Protein AF-A0A924MVF6-F1 (afdb_monomer_lite)

pLDDT: mean 81.65, std 21.75, range [32.06, 97.5]

Radius of gyration: 24.67 Å; chains: 1; bounding box: 83×38×46 Å

Secondary structure (DSSP, 8-state):
----PPP---------------TT-PPPPPPPHHHHHHHHHHHHHHHT--GGGT-----EEE-HHHHHHHTS--EEE-GGGSTTSSTHHHHHHHHHHTS-HHHHHT-------

Foldseek 3Di:
DDDDDDDDPDDDDDPPPPPVDPVPPPPDDDDDPVVVVVVVVVVVLVVPQPQPVQWDQFDWAWPVVVCVVVVHTDTDRQCCPGPVRHPVSSVVVSVQVPDDPVVVVVPDDDDDD

Sequence (113 aa):
MAAARPPRESSSDADTGRSSGIAGITPAAPLSRAAQAIAGDYLRRILTARVYDVAVETPLEPARNLSRRLGNQVLLKREDTQSVFSFKLRGAYNKMINLAPAALQRGVICASA

Structure (mmCIF, N/CA/C/O backbone):
data_AF-A0A924MVF6-F1
#
_entry.id   AF-A0A924MVF6-F1
#
loop_
_atom_site.group_PDB
_atom_site.id
_atom_site.type_symbol
_atom_site.label_atom_id
_atom_site.label_alt_id
_atom_site.label_comp_id
_atom_site.label_asym_id
_atom_site.label_entity_id
_atom_site.label_seq_id
_atom_site.pdbx_PDB_ins_code
_atom_site.Cartn_x
_atom_site.Cartn_y
_atom_site.Cartn_z
_atom_site.occupancy
_atom_site.B_iso_or_equiv
_atom_site.auth_seq_id
_atom_site.auth_comp_id
_atom_site.auth_asym_id
_atom_site.auth_atom_id
_atom_site.pdbx_PDB_model_num
ATOM 1 N N . MET A 1 1 ? -67.625 10.702 8.389 1.00 39.78 1 MET A N 1
ATOM 2 C CA . MET A 1 1 ? -67.117 9.338 8.651 1.00 39.78 1 MET A CA 1
ATOM 3 C C . MET A 1 1 ? -65.606 9.376 8.425 1.00 39.78 1 MET A C 1
ATOM 5 O O . MET A 1 1 ? -65.168 9.350 7.291 1.00 39.78 1 MET A O 1
ATOM 9 N N . ALA A 1 2 ? -64.894 9.988 9.372 1.00 40.06 2 ALA A N 1
ATOM 10 C CA . ALA A 1 2 ? -64.060 9.341 10.394 1.00 40.06 2 ALA A CA 1
ATOM 11 C C . ALA A 1 2 ? -62.641 9.044 9.870 1.00 40.06 2 ALA A C 1
ATOM 13 O O . ALA A 1 2 ? -62.428 8.189 9.020 1.00 40.06 2 ALA A O 1
ATOM 14 N N . ALA A 1 3 ? -61.707 9.844 10.380 1.00 43.53 3 ALA A N 1
ATOM 15 C CA . ALA A 1 3 ? -60.288 9.859 10.078 1.00 43.53 3 ALA A CA 1
ATOM 16 C C . ALA A 1 3 ? -59.551 8.625 10.618 1.00 43.53 3 ALA A C 1
ATOM 18 O O . ALA A 1 3 ? -59.895 8.116 11.682 1.00 43.53 3 ALA A O 1
ATOM 19 N N . ALA A 1 4 ? -58.451 8.256 9.961 1.00 42.97 4 ALA A N 1
ATOM 20 C CA . ALA A 1 4 ? -57.384 7.465 10.565 1.00 42.97 4 ALA A CA 1
ATOM 21 C C . ALA A 1 4 ? -56.029 8.107 10.221 1.00 42.97 4 ALA A C 1
ATOM 23 O O . ALA A 1 4 ? -55.527 7.996 9.105 1.00 42.97 4 ALA A O 1
ATOM 24 N N . ARG A 1 5 ? -55.474 8.844 11.191 1.00 46.06 5 ARG A N 1
ATOM 25 C CA . ARG A 1 5 ? -54.081 9.317 11.207 1.00 46.06 5 ARG A CA 1
ATOM 26 C C . ARG A 1 5 ? -53.150 8.122 11.469 1.00 46.06 5 ARG A C 1
ATOM 28 O O . ARG A 1 5 ? -53.409 7.408 12.436 1.00 46.06 5 ARG A O 1
ATOM 35 N N . PRO A 1 6 ? -52.046 7.946 10.727 1.00 50.75 6 PRO A N 1
ATOM 36 C CA . PRO A 1 6 ? -50.925 7.142 11.203 1.00 50.75 6 PRO A CA 1
ATOM 37 C C . PRO A 1 6 ? -50.154 7.867 12.335 1.00 50.75 6 PRO A C 1
ATOM 39 O O . PRO A 1 6 ? -50.325 9.080 12.519 1.00 50.75 6 PRO A O 1
ATOM 42 N N . PRO A 1 7 ? -49.369 7.133 13.147 1.00 46.25 7 PRO A N 1
ATOM 43 C CA . PRO A 1 7 ? -48.956 7.546 14.486 1.00 46.25 7 PRO A CA 1
ATOM 44 C C . PRO A 1 7 ? -47.899 8.653 14.481 1.00 46.25 7 PRO A C 1
ATOM 46 O O . PRO A 1 7 ? -47.025 8.711 13.620 1.00 46.25 7 PRO A O 1
ATOM 49 N N . ARG A 1 8 ? -47.961 9.511 15.507 1.00 38.81 8 ARG A N 1
ATOM 50 C CA . ARG A 1 8 ? -46.858 10.391 15.900 1.00 38.81 8 ARG A CA 1
ATOM 51 C C . ARG A 1 8 ? -45.814 9.554 16.632 1.00 38.81 8 ARG A C 1
ATOM 53 O O . ARG A 1 8 ? -46.048 9.185 17.778 1.00 38.81 8 ARG A O 1
ATOM 60 N N . GLU A 1 9 ? -44.659 9.338 16.021 1.00 35.97 9 GLU A N 1
ATOM 61 C CA . GLU A 1 9 ? -43.440 9.062 16.778 1.00 35.97 9 GLU A CA 1
ATOM 62 C C . GLU A 1 9 ? -42.798 10.404 17.119 1.00 35.97 9 GLU A C 1
ATOM 64 O O . GLU A 1 9 ? -42.100 11.045 16.334 1.00 35.97 9 GLU A O 1
ATOM 69 N N . SER A 1 10 ? -43.147 10.886 18.307 1.00 35.53 10 SER A N 1
ATOM 70 C CA . SER A 1 10 ? -42.353 11.873 19.007 1.00 35.53 10 SER A CA 1
ATOM 71 C C . SER A 1 10 ? -41.067 11.205 19.460 1.00 35.53 10 SER A C 1
ATOM 73 O O . SER A 1 10 ? -41.119 10.254 20.231 1.00 35.53 10 SER A O 1
ATOM 75 N N . SER A 1 11 ? -39.956 11.797 19.057 1.00 32.06 11 SER A N 1
ATOM 76 C CA . SER A 1 11 ? -38.900 12.278 19.943 1.00 32.06 11 SER A CA 1
ATOM 77 C C . SER A 1 11 ? -37.534 11.824 19.474 1.00 32.06 11 SER A C 1
ATOM 79 O O . SER A 1 11 ? -37.239 10.638 19.462 1.00 32.06 11 SER A O 1
ATOM 81 N N . SER A 1 12 ? -36.691 12.832 19.267 1.00 39.25 12 SER A N 1
ATOM 82 C CA . SER A 1 12 ? -35.357 12.812 19.844 1.00 39.25 12 SER A CA 1
ATOM 83 C C . SER A 1 12 ? -34.477 11.667 19.362 1.00 39.25 12 SER A C 1
ATOM 85 O O . SER A 1 12 ? -34.222 10.732 20.104 1.00 39.25 12 SER A O 1
ATOM 87 N N . ASP A 1 13 ? -33.867 11.856 18.204 1.00 36.69 13 ASP A N 1
ATOM 88 C CA . ASP A 1 13 ? -32.414 11.796 18.208 1.00 36.69 13 ASP A CA 1
ATOM 89 C C . ASP A 1 13 ? -31.941 13.056 17.518 1.00 36.69 13 ASP A C 1
ATOM 91 O O . ASP A 1 13 ? -31.969 13.207 16.298 1.00 36.69 13 ASP A O 1
ATOM 95 N N . ALA A 1 14 ? -31.646 14.029 18.374 1.00 39.12 14 ALA A N 1
ATOM 96 C CA . ALA A 1 14 ? -30.991 15.248 17.999 1.00 39.12 14 ALA A CA 1
ATOM 97 C C . ALA A 1 14 ? -29.844 14.907 17.046 1.00 39.12 14 ALA A C 1
ATOM 99 O O . ALA A 1 14 ? -28.926 14.156 17.397 1.00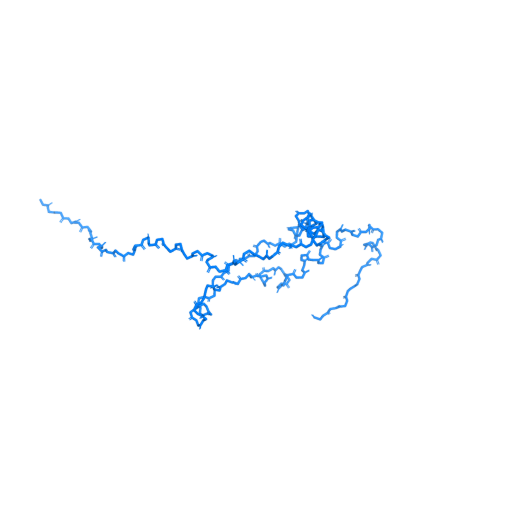 39.12 14 ALA A O 1
ATOM 100 N N . ASP A 1 15 ? -29.898 15.540 15.876 1.00 36.28 15 ASP A N 1
ATOM 101 C CA . ASP A 1 15 ? -28.752 15.982 15.092 1.00 36.28 15 ASP A CA 1
ATOM 102 C C . ASP A 1 15 ? -27.884 16.880 15.991 1.00 36.28 15 ASP A C 1
ATOM 104 O O . ASP A 1 15 ? -27.779 18.098 15.860 1.00 36.28 15 ASP A O 1
ATOM 108 N N . THR A 1 16 ? -27.360 16.264 17.049 1.00 43.69 16 THR A N 1
ATOM 109 C CA . THR A 1 16 ? -26.437 16.867 17.976 1.00 43.69 16 THR A CA 1
ATOM 110 C C . THR A 1 16 ? -25.152 16.796 17.207 1.00 43.69 16 THR A C 1
ATOM 112 O O . THR A 1 16 ? -24.499 15.750 17.162 1.00 43.69 16 THR A O 1
ATOM 115 N N . GLY A 1 17 ? -24.828 17.919 16.576 1.00 39.16 17 GLY A N 1
ATOM 116 C CA . GLY A 1 17 ? -23.484 18.232 16.158 1.00 39.16 17 GLY A CA 1
ATOM 117 C C . GLY A 1 17 ? -22.527 17.873 17.286 1.00 39.16 17 GLY A C 1
ATOM 118 O O . GLY A 1 17 ? -22.255 18.658 18.187 1.00 39.16 17 GLY A O 1
ATOM 119 N N . ARG A 1 18 ? -21.984 16.661 17.231 1.00 43.78 18 ARG A N 1
ATOM 120 C CA . ARG A 1 18 ? -20.686 16.371 17.798 1.00 43.78 18 ARG A CA 1
ATOM 121 C C . ARG A 1 18 ? -19.725 16.695 16.681 1.00 43.78 18 ARG A C 1
ATOM 123 O O . ARG A 1 18 ? -19.184 15.831 16.003 1.00 43.78 18 ARG A O 1
ATOM 130 N N . SER A 1 19 ? -19.480 17.995 16.569 1.00 43.81 19 SER A N 1
ATOM 131 C CA . SER A 1 19 ? -18.135 18.521 16.415 1.00 43.81 19 SER A CA 1
ATOM 132 C C . SER A 1 19 ? -17.251 17.928 17.523 1.00 43.81 19 SER A C 1
ATOM 134 O O . SER A 1 19 ? -16.818 18.621 18.442 1.00 43.81 19 SER A O 1
ATOM 136 N N . SER A 1 20 ? -17.002 16.616 17.491 1.00 46.66 20 SER A N 1
ATOM 137 C CA . SER A 1 20 ? -15.856 16.023 18.157 1.00 46.66 20 SER A CA 1
ATOM 138 C C . SER A 1 20 ? -14.674 16.460 17.319 1.00 46.66 20 SER A C 1
ATOM 140 O O . SER A 1 20 ? -14.243 15.772 16.394 1.00 46.66 20 SER A O 1
ATOM 142 N N . GLY A 1 21 ? -14.271 17.702 17.578 1.00 41.62 21 GLY A N 1
ATOM 143 C CA . GLY A 1 21 ? -13.112 18.307 16.986 1.00 41.62 21 GLY A CA 1
ATOM 144 C C . GLY A 1 21 ? -11.933 17.361 17.126 1.00 41.62 21 GLY A C 1
ATOM 145 O O . GLY A 1 21 ? -11.792 16.626 18.104 1.00 41.62 21 GLY A O 1
ATOM 146 N N . ILE A 1 22 ? -11.057 17.452 16.143 1.00 55.59 22 ILE A N 1
ATOM 147 C CA . ILE A 1 22 ? -9.639 17.088 16.181 1.00 55.59 22 ILE A CA 1
ATOM 148 C C . ILE A 1 22 ? -8.904 17.923 17.262 1.00 55.59 22 ILE A C 1
ATOM 150 O O . ILE A 1 22 ? -7.848 18.505 17.034 1.00 55.59 22 ILE A O 1
ATOM 154 N N . ALA A 1 23 ? -9.491 18.022 18.458 1.00 44.81 23 ALA A N 1
ATOM 155 C CA . ALA A 1 23 ? -8.987 18.691 19.643 1.00 44.81 23 ALA A CA 1
ATOM 156 C C . ALA A 1 23 ? -7.910 17.793 20.256 1.00 44.81 23 ALA A C 1
ATOM 158 O O . ALA A 1 23 ? -8.158 17.022 21.177 1.00 44.81 23 ALA A O 1
ATOM 159 N N . GLY A 1 24 ? -6.724 17.820 19.657 1.00 47.25 24 GLY A N 1
ATOM 160 C CA . GLY A 1 24 ? -5.599 17.007 20.110 1.00 47.25 24 GLY A CA 1
ATOM 161 C C . GLY A 1 24 ? -4.449 16.890 19.119 1.00 47.25 24 GLY A C 1
ATOM 162 O O . GLY A 1 24 ? -3.376 16.440 19.508 1.00 47.25 24 GLY A O 1
ATOM 163 N N . ILE A 1 25 ? -4.616 17.322 17.864 1.00 58.72 25 ILE A N 1
ATOM 164 C CA . ILE A 1 25 ? -3.472 17.460 16.958 1.00 58.72 25 ILE A CA 1
ATOM 165 C C . ILE A 1 25 ? -2.819 18.809 17.258 1.00 58.72 25 ILE A C 1
ATOM 167 O O . ILE A 1 25 ? -3.111 19.817 16.619 1.00 58.72 25 ILE A O 1
ATOM 171 N N . THR A 1 26 ? -1.950 18.843 18.268 1.00 60.12 26 THR A N 1
ATOM 172 C CA . THR A 1 26 ? -0.987 19.938 18.410 1.00 60.12 26 THR A CA 1
ATOM 173 C C . THR A 1 26 ? -0.216 20.027 17.090 1.00 60.12 26 THR A C 1
ATOM 175 O O . THR A 1 26 ? 0.272 18.989 16.629 1.00 60.12 26 THR A O 1
ATOM 178 N N . PRO A 1 27 ? -0.113 21.201 16.440 1.00 64.06 27 PRO A N 1
ATOM 179 C CA . PRO A 1 27 ? 0.667 21.309 15.218 1.00 64.06 27 PRO A CA 1
ATOM 180 C C . PRO A 1 27 ? 2.098 20.878 15.532 1.00 64.06 27 PRO A C 1
AT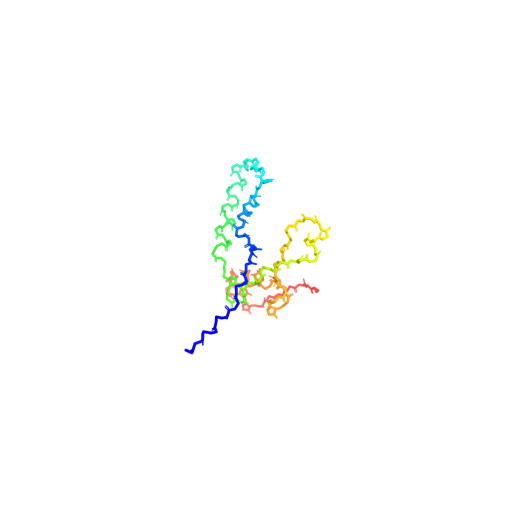OM 182 O O . PRO A 1 27 ? 2.755 21.441 16.411 1.00 64.06 27 PRO A O 1
ATOM 185 N N . ALA A 1 28 ? 2.548 19.822 14.854 1.00 69.75 28 ALA A N 1
ATOM 186 C CA . ALA A 1 28 ? 3.915 19.351 14.970 1.00 69.75 28 ALA A CA 1
ATOM 187 C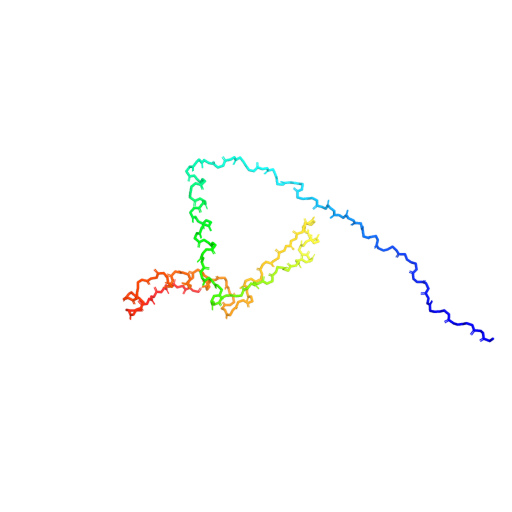 C . ALA A 1 28 ? 4.864 20.509 14.633 1.00 69.75 28 ALA A C 1
ATOM 189 O O . ALA A 1 28 ? 4.597 21.287 13.712 1.00 69.75 28 ALA A O 1
ATOM 190 N N . ALA A 1 29 ? 5.957 20.631 15.390 1.00 80.50 29 ALA A N 1
ATOM 191 C CA . ALA A 1 29 ? 6.976 21.642 15.136 1.00 80.50 29 ALA A CA 1
ATOM 192 C C . ALA A 1 29 ? 7.399 21.617 13.652 1.00 80.50 29 ALA A C 1
ATOM 194 O O . ALA A 1 29 ? 7.485 20.532 13.062 1.00 80.50 29 ALA A O 1
ATOM 195 N N . PRO A 1 30 ? 7.648 22.785 13.031 1.00 81.19 30 PRO A N 1
ATOM 196 C CA . PRO A 1 30 ? 7.935 22.848 11.609 1.00 81.19 30 PRO A CA 1
ATOM 197 C C . PRO A 1 30 ? 9.170 22.008 11.280 1.00 81.19 30 PRO A C 1
ATOM 199 O O . PRO A 1 30 ? 10.226 22.144 11.898 1.00 81.19 30 PRO A O 1
ATOM 202 N N . LEU A 1 31 ? 9.020 21.133 10.285 1.00 84.19 31 LEU A N 1
ATOM 203 C CA . LEU A 1 31 ? 10.107 20.305 9.772 1.00 84.19 31 LEU A CA 1
ATOM 204 C C . LEU A 1 31 ? 11.266 21.191 9.296 1.00 84.19 31 LEU A C 1
ATOM 206 O O . LEU A 1 31 ? 11.047 22.305 8.815 1.00 84.19 31 LEU A O 1
ATOM 210 N N . SER A 1 32 ? 12.500 20.690 9.368 1.00 92.44 32 SER A N 1
ATOM 211 C CA . SER A 1 32 ? 13.655 21.393 8.800 1.00 92.44 32 SER A CA 1
ATOM 212 C C . SER A 1 32 ? 13.466 21.643 7.297 1.00 92.44 32 SER A C 1
ATOM 214 O O . SER A 1 32 ? 12.770 20.888 6.617 1.00 92.44 32 SER A O 1
ATOM 216 N N . ARG A 1 33 ? 14.117 22.673 6.737 1.00 90.44 33 ARG A N 1
ATOM 217 C CA . ARG A 1 33 ? 14.021 22.975 5.292 1.00 90.44 33 ARG A CA 1
ATOM 218 C C . ARG A 1 33 ? 14.384 21.776 4.407 1.00 90.44 33 ARG A C 1
ATOM 220 O O . ARG A 1 33 ? 13.736 21.544 3.392 1.00 90.44 33 ARG A O 1
ATOM 227 N N . ALA A 1 34 ? 15.379 20.988 4.813 1.00 89.75 34 ALA A N 1
ATOM 228 C CA . ALA A 1 34 ? 15.753 19.762 4.113 1.00 89.75 34 ALA A CA 1
ATOM 229 C C . ALA A 1 34 ? 14.637 18.703 4.171 1.00 89.75 34 ALA A C 1
ATOM 231 O O . ALA A 1 34 ? 14.288 18.117 3.148 1.00 89.75 34 ALA A O 1
ATOM 232 N N . ALA A 1 35 ? 14.029 18.495 5.343 1.00 89.69 35 ALA A N 1
ATOM 233 C CA . ALA A 1 35 ? 12.917 17.560 5.500 1.00 89.69 35 ALA A CA 1
ATOM 234 C C . ALA A 1 35 ? 11.673 17.996 4.706 1.00 89.69 35 ALA A C 1
ATOM 236 O O . ALA A 1 35 ? 11.005 17.152 4.114 1.00 89.69 35 ALA A O 1
ATOM 237 N N . GLN A 1 36 ? 11.398 19.302 4.621 1.00 91.69 36 GLN A N 1
ATOM 238 C CA . GLN A 1 36 ? 10.321 19.846 3.786 1.00 91.69 36 GLN A CA 1
ATOM 239 C C . GLN A 1 36 ? 10.551 19.563 2.296 1.00 91.69 36 GLN A C 1
ATOM 241 O O . GLN A 1 36 ? 9.621 19.154 1.605 1.00 91.69 36 GLN A O 1
ATOM 246 N N . ALA A 1 37 ? 11.784 19.724 1.803 1.00 91.25 37 ALA A N 1
ATOM 247 C CA . ALA A 1 37 ? 12.122 19.422 0.413 1.00 91.25 37 ALA A CA 1
ATOM 248 C C . ALA A 1 37 ? 11.932 17.930 0.084 1.00 91.25 37 ALA A C 1
ATOM 250 O O . ALA A 1 37 ? 11.337 17.594 -0.939 1.00 91.25 37 ALA A O 1
ATOM 251 N N . ILE A 1 38 ? 12.368 17.037 0.982 1.00 92.06 38 ILE A N 1
ATOM 252 C CA . ILE A 1 38 ? 12.174 15.586 0.837 1.00 92.06 38 ILE A CA 1
ATOM 253 C C . ILE A 1 38 ? 10.681 15.236 0.848 1.00 92.06 38 ILE A C 1
ATOM 255 O O . ILE A 1 38 ? 10.218 14.488 -0.011 1.00 92.06 38 ILE A O 1
ATOM 259 N N . ALA A 1 39 ? 9.914 15.788 1.791 1.00 92.50 39 ALA A N 1
ATOM 260 C CA . ALA A 1 39 ? 8.472 15.566 1.864 1.00 92.50 39 ALA A CA 1
ATOM 261 C C . ALA A 1 39 ? 7.756 16.060 0.597 1.00 92.50 39 ALA A C 1
ATOM 263 O O . ALA A 1 39 ? 6.865 15.378 0.097 1.00 92.50 39 ALA A O 1
ATOM 264 N N . GLY A 1 40 ? 8.180 17.201 0.045 1.00 93.88 40 GLY A N 1
ATOM 265 C CA . GLY A 1 40 ? 7.666 17.736 -1.215 1.00 93.88 40 GLY A CA 1
ATOM 266 C C . GLY A 1 40 ? 7.943 16.825 -2.415 1.00 93.88 40 GLY A C 1
ATOM 267 O O . GLY A 1 40 ? 7.036 16.578 -3.211 1.00 93.88 40 GLY A O 1
ATOM 268 N N . ASP A 1 41 ? 9.158 16.275 -2.524 1.00 94.31 41 ASP A N 1
ATOM 269 C CA . ASP A 1 41 ? 9.496 15.300 -3.571 1.00 94.31 41 ASP A CA 1
ATOM 270 C C . ASP A 1 41 ? 8.636 14.034 -3.458 1.00 94.31 41 ASP A C 1
ATOM 272 O O . ASP A 1 41 ? 8.008 13.606 -4.429 1.00 94.31 41 ASP A O 1
ATOM 276 N N . TYR A 1 42 ? 8.522 13.470 -2.254 1.00 94.81 42 TYR A N 1
ATOM 277 C CA . TYR A 1 42 ? 7.684 12.294 -2.025 1.00 94.81 42 TYR A CA 1
ATOM 278 C C . TYR A 1 42 ? 6.210 12.565 -2.303 1.00 94.81 42 TYR A C 1
ATOM 280 O O . TYR A 1 42 ? 5.562 11.734 -2.936 1.00 94.81 42 TYR A O 1
ATOM 288 N N . LEU A 1 43 ? 5.683 13.719 -1.892 1.00 95.12 43 LEU A N 1
ATOM 289 C CA . LEU A 1 43 ? 4.307 14.109 -2.185 1.00 95.12 43 LEU A CA 1
ATOM 290 C C . LEU A 1 43 ? 4.060 14.109 -3.693 1.00 95.12 43 LEU A C 1
ATOM 292 O O . LEU A 1 43 ? 3.102 13.493 -4.155 1.00 95.12 43 LEU A O 1
ATOM 296 N N . ARG A 1 44 ? 4.959 14.727 -4.469 1.00 94.94 44 ARG A N 1
ATOM 297 C CA . ARG A 1 44 ? 4.871 14.713 -5.931 1.00 94.94 44 ARG A CA 1
ATOM 298 C C . ARG A 1 44 ? 4.858 13.281 -6.465 1.00 94.94 44 ARG A C 1
ATOM 300 O O . ARG A 1 44 ? 3.981 12.943 -7.253 1.00 94.94 44 ARG A O 1
ATOM 307 N N . ARG A 1 45 ? 5.783 12.433 -6.008 1.00 94.06 45 ARG A N 1
ATOM 308 C CA . ARG A 1 45 ? 5.901 11.033 -6.453 1.00 94.06 45 ARG A CA 1
ATOM 309 C C . ARG A 1 45 ? 4.675 10.194 -6.099 1.00 94.06 45 ARG A C 1
ATOM 311 O O . ARG A 1 45 ? 4.296 9.345 -6.898 1.00 94.06 45 ARG A O 1
ATOM 318 N N . ILE A 1 46 ? 4.061 10.430 -4.939 1.00 95.00 46 ILE A N 1
ATOM 319 C CA . ILE A 1 46 ? 2.839 9.749 -4.491 1.00 95.00 46 ILE A CA 1
ATOM 320 C C . ILE A 1 46 ? 1.648 10.175 -5.351 1.00 95.00 46 ILE A C 1
ATOM 322 O O . ILE A 1 46 ? 0.908 9.317 -5.823 1.00 95.00 46 ILE A O 1
ATOM 326 N N . LEU A 1 47 ? 1.484 11.476 -5.600 1.00 93.81 47 LEU A N 1
ATOM 327 C CA . LEU A 1 47 ? 0.365 12.003 -6.388 1.00 93.81 47 LEU A CA 1
ATOM 328 C C . LEU A 1 47 ? 0.415 11.563 -7.856 1.00 93.81 47 LEU A C 1
ATOM 330 O O . LEU A 1 47 ? -0.628 11.369 -8.471 1.00 93.81 47 LEU A O 1
ATOM 334 N N . THR A 1 48 ? 1.612 11.384 -8.417 1.00 93.75 48 THR A N 1
ATOM 335 C CA . THR A 1 48 ? 1.789 10.912 -9.799 1.00 93.75 48 THR A CA 1
ATOM 336 C C . THR A 1 48 ? 1.910 9.390 -9.917 1.00 93.75 48 THR A C 1
ATOM 338 O O . THR A 1 48 ? 2.168 8.882 -11.008 1.00 93.75 48 THR A O 1
ATOM 341 N N . ALA A 1 49 ? 1.797 8.645 -8.814 1.00 94.25 49 ALA A N 1
ATOM 342 C CA . ALA A 1 49 ? 1.972 7.199 -8.827 1.00 94.25 49 ALA A CA 1
ATOM 343 C C . ALA A 1 49 ? 0.800 6.504 -9.535 1.00 94.25 49 ALA A C 1
ATOM 345 O O . ALA A 1 49 ? -0.370 6.748 -9.241 1.00 94.25 49 ALA A O 1
ATOM 346 N N . ARG A 1 50 ? 1.111 5.555 -10.420 1.00 92.00 50 ARG A N 1
ATOM 347 C CA . ARG A 1 50 ? 0.113 4.800 -11.196 1.00 92.00 50 ARG A CA 1
ATOM 348 C C . ARG A 1 50 ? -0.418 3.579 -10.446 1.00 92.00 50 ARG A C 1
ATOM 350 O O . ARG A 1 50 ? -0.439 2.474 -10.966 1.00 92.00 50 ARG A O 1
ATOM 357 N N . VAL A 1 51 ? -0.803 3.742 -9.185 1.00 92.88 51 VAL A N 1
ATOM 358 C CA . VAL A 1 51 ? -1.206 2.600 -8.342 1.00 92.88 51 VAL A CA 1
ATOM 359 C C . VAL A 1 51 ? -2.592 2.050 -8.688 1.00 92.88 51 VAL A C 1
ATOM 361 O O . VAL A 1 51 ? -2.859 0.880 -8.428 1.00 92.88 51 VAL A O 1
ATOM 364 N N . TYR A 1 52 ? -3.461 2.872 -9.278 1.00 93.69 52 TYR A N 1
ATOM 365 C CA . TYR A 1 52 ? -4.861 2.522 -9.542 1.00 93.69 52 TYR A CA 1
ATOM 366 C C . TYR A 1 52 ? -5.083 1.710 -10.820 1.00 93.69 52 TYR A C 1
ATOM 368 O O . TYR A 1 52 ? -6.188 1.237 -11.055 1.00 93.69 52 TYR A O 1
ATOM 376 N N . ASP A 1 53 ? -4.028 1.484 -11.606 1.00 92.31 53 ASP A N 1
ATOM 377 C CA . ASP A 1 53 ? -4.077 0.538 -12.724 1.00 92.31 53 ASP A CA 1
ATOM 378 C C . ASP A 1 53 ? -4.336 -0.898 -12.223 1.00 92.31 53 ASP A C 1
ATOM 380 O O . ASP A 1 53 ? -4.895 -1.717 -12.947 1.00 92.31 53 ASP A O 1
ATOM 384 N N . VAL A 1 54 ? -3.922 -1.209 -10.984 1.00 93.25 54 VAL A N 1
ATOM 385 C CA . VAL A 1 54 ? -4.036 -2.551 -10.381 1.00 93.25 54 VAL A CA 1
ATOM 386 C C . VAL A 1 54 ? -4.745 -2.579 -9.028 1.00 93.25 54 VAL A C 1
ATOM 388 O O . VAL A 1 54 ? -5.199 -3.641 -8.608 1.00 93.25 54 VAL A O 1
ATOM 391 N N . ALA A 1 55 ? -4.813 -1.452 -8.317 1.00 94.19 55 ALA A N 1
ATOM 392 C CA . ALA A 1 55 ? -5.386 -1.372 -6.978 1.00 94.19 55 ALA A CA 1
ATOM 393 C C . ALA A 1 55 ? -6.669 -0.541 -6.966 1.00 94.19 55 ALA A C 1
ATOM 395 O O . ALA A 1 55 ? -6.777 0.462 -7.665 1.00 94.19 55 ALA A O 1
ATOM 396 N N . VAL A 1 56 ? -7.605 -0.897 -6.091 1.00 94.62 56 VAL A N 1
ATOM 397 C CA . VAL A 1 56 ? -8.826 -0.110 -5.864 1.00 94.62 56 VAL A CA 1
ATOM 398 C C . VAL A 1 56 ? -8.672 0.811 -4.659 1.00 94.62 56 VAL A C 1
ATOM 400 O O . VAL A 1 56 ? -7.791 0.618 -3.813 1.00 94.62 56 VAL A O 1
ATOM 403 N N . GLU A 1 57 ? -9.521 1.828 -4.547 1.00 96.00 57 GLU A N 1
ATOM 404 C CA . GLU A 1 57 ? -9.671 2.545 -3.285 1.00 96.00 57 GLU A CA 1
ATOM 405 C C . GLU A 1 57 ? -10.408 1.647 -2.285 1.00 96.00 57 GLU A C 1
ATOM 407 O O . GLU A 1 57 ? -11.576 1.311 -2.464 1.00 96.00 57 GLU A O 1
ATOM 412 N N . THR A 1 58 ? -9.702 1.206 -1.245 1.00 96.44 58 THR A N 1
ATOM 413 C CA . THR A 1 58 ? -10.258 0.266 -0.267 1.00 96.44 58 THR A CA 1
ATOM 414 C C . THR A 1 58 ? -11.151 0.973 0.756 1.00 96.44 58 THR A C 1
ATOM 416 O O . THR A 1 58 ? -10.911 2.144 1.073 1.00 96.44 58 THR A O 1
ATOM 419 N N . PRO A 1 59 ? -12.150 0.287 1.332 1.00 96.25 59 PRO A N 1
ATOM 420 C CA . PRO A 1 59 ? -13.014 0.866 2.355 1.00 96.25 59 PRO A CA 1
ATOM 421 C C . PRO A 1 59 ? -12.255 1.352 3.598 1.00 96.25 59 PRO A C 1
ATOM 423 O O . PRO A 1 59 ? -11.241 0.773 4.002 1.00 96.25 59 PRO A O 1
ATOM 426 N N . LEU A 1 60 ? -12.781 2.403 4.229 1.00 97.00 60 LEU A N 1
ATOM 427 C CA . LEU A 1 60 ? -12.395 2.845 5.568 1.00 97.00 60 LEU A CA 1
ATOM 428 C C . LEU A 1 60 ? -13.557 2.558 6.526 1.00 97.00 60 LEU A C 1
ATOM 430 O O . LEU A 1 60 ? -14.554 3.275 6.538 1.00 97.00 60 LEU A O 1
ATOM 434 N N . GLU A 1 61 ? -13.447 1.483 7.302 1.00 96.19 61 GLU A N 1
ATOM 435 C CA . GLU A 1 61 ? -14.562 0.934 8.078 1.00 96.19 61 GLU A CA 1
ATOM 436 C C . GLU A 1 61 ? -14.428 1.208 9.581 1.00 96.19 61 GLU A C 1
ATOM 438 O O . GLU A 1 61 ? -13.344 1.059 10.145 1.00 96.19 61 GLU A O 1
ATOM 443 N N . PRO A 1 62 ? -15.517 1.553 10.286 1.00 96.25 62 PRO A N 1
ATOM 444 C CA . PRO A 1 62 ? -15.469 1.755 11.728 1.00 96.25 62 PRO A CA 1
ATOM 445 C C . PRO A 1 62 ? -15.371 0.429 12.494 1.00 96.25 62 PRO A C 1
ATOM 447 O O . PRO A 1 62 ? -16.260 -0.423 12.426 1.00 96.25 62 PRO A O 1
ATOM 450 N N . ALA A 1 63 ? -14.352 0.291 13.343 1.00 96.06 63 ALA A N 1
ATOM 451 C CA . ALA A 1 63 ? -14.187 -0.866 14.222 1.00 96.06 63 ALA A CA 1
ATOM 452 C C . ALA A 1 63 ? -15.007 -0.713 15.513 1.00 96.06 63 ALA A C 1
ATOM 454 O O . ALA A 1 63 ? -14.454 -0.532 16.593 1.00 96.06 63 ALA A O 1
ATOM 455 N N . ARG A 1 64 ? -16.342 -0.801 15.424 1.00 94.81 64 ARG A N 1
ATOM 456 C CA . ARG A 1 64 ? -17.281 -0.478 16.527 1.00 94.81 64 ARG A CA 1
ATOM 457 C C . ARG A 1 64 ? -16.918 -1.101 17.883 1.00 94.81 64 ARG A C 1
ATOM 459 O O . ARG A 1 64 ? -16.980 -0.423 18.905 1.00 94.81 64 ARG A O 1
ATOM 466 N N . ASN A 1 65 ? -16.528 -2.376 17.908 1.00 96.06 65 ASN A N 1
ATOM 467 C CA . ASN A 1 65 ? -16.144 -3.063 19.149 1.00 96.06 65 ASN A CA 1
ATOM 468 C C . ASN A 1 65 ? -14.841 -2.518 19.740 1.00 96.06 65 ASN A C 1
ATOM 470 O O . ASN A 1 65 ? -14.768 -2.275 20.942 1.00 96.06 65 ASN A O 1
ATOM 474 N N . LEU A 1 66 ? -13.835 -2.300 18.893 1.00 94.94 66 LEU A N 1
ATOM 475 C CA . LEU A 1 66 ? -12.543 -1.766 19.310 1.00 94.94 66 LEU A CA 1
ATOM 476 C C . LEU A 1 66 ? -12.675 -0.309 19.759 1.00 94.94 66 LEU A C 1
ATOM 478 O O . LEU A 1 66 ? -12.141 0.056 20.800 1.00 94.94 66 LEU A O 1
ATOM 482 N N . SER A 1 67 ? -13.470 0.479 19.037 1.00 95.94 67 SER A N 1
ATOM 483 C CA . SER A 1 67 ? -13.789 1.858 19.392 1.00 95.94 67 SER A CA 1
ATOM 484 C C . SER A 1 67 ? -14.434 1.955 20.773 1.00 95.94 67 SER A C 1
ATOM 486 O O . SER A 1 67 ? -13.986 2.732 21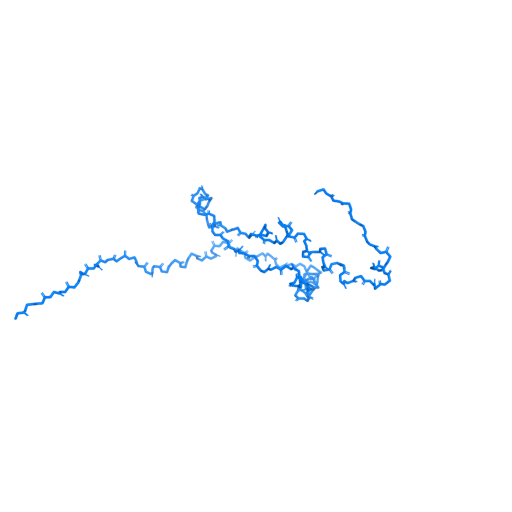.610 1.00 95.94 67 SER A O 1
ATOM 488 N N . ARG A 1 68 ? -15.436 1.107 21.062 1.00 96.38 68 ARG A N 1
ATOM 489 C CA . ARG A 1 68 ? -16.057 1.037 22.396 1.00 96.38 68 ARG A CA 1
ATOM 490 C C . ARG A 1 68 ? -15.067 0.620 23.477 1.00 96.38 68 ARG A C 1
ATOM 492 O O . ARG A 1 68 ? -15.053 1.218 24.544 1.00 96.38 68 ARG A O 1
ATOM 499 N N . ARG A 1 69 ? -14.234 -0.386 23.199 1.00 96.94 69 ARG A N 1
ATOM 500 C CA . ARG A 1 69 ? -13.242 -0.895 24.155 1.00 96.94 69 ARG A CA 1
ATOM 501 C C . ARG A 1 69 ? -12.158 0.134 24.487 1.00 96.94 69 ARG A C 1
ATOM 503 O O . ARG A 1 69 ? -11.689 0.154 25.617 1.00 96.94 69 ARG A 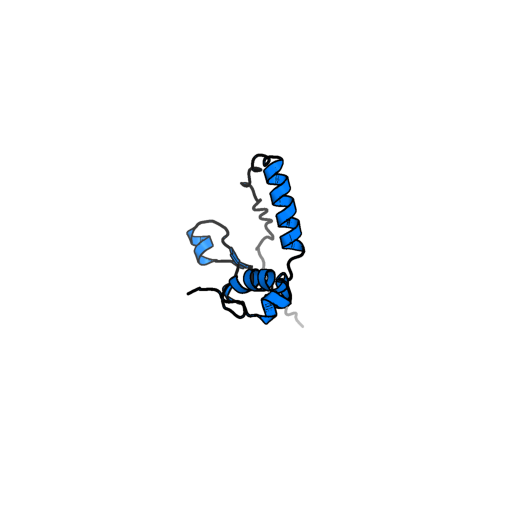O 1
ATOM 510 N N . LEU A 1 70 ? -11.744 0.946 23.515 1.00 96.38 70 LEU A N 1
ATOM 511 C CA . LEU A 1 70 ? -10.679 1.942 23.678 1.00 96.38 70 LEU A CA 1
ATOM 512 C C . LEU A 1 70 ? -11.195 3.344 24.029 1.00 96.38 70 LEU A C 1
ATOM 514 O O . LEU A 1 70 ? -10.384 4.226 24.284 1.00 96.38 70 LEU A O 1
ATOM 518 N N . GLY A 1 71 ? -12.512 3.569 24.003 1.00 94.81 71 GLY A N 1
ATOM 519 C CA . GLY A 1 71 ? -13.100 4.896 24.205 1.00 94.81 71 GLY A CA 1
ATOM 520 C C . GLY A 1 71 ? -12.762 5.909 23.101 1.00 94.81 71 GLY A C 1
ATOM 521 O O . GLY A 1 71 ? -12.951 7.101 23.305 1.00 94.81 71 GLY A O 1
ATOM 522 N N . ASN A 1 72 ? -12.286 5.446 21.939 1.00 96.19 72 ASN A N 1
ATOM 523 C CA . ASN A 1 72 ? -11.791 6.273 20.833 1.00 96.19 72 ASN A CA 1
ATOM 524 C C . ASN A 1 72 ? -12.458 5.888 19.507 1.00 96.19 72 ASN A C 1
ATOM 526 O O . ASN A 1 72 ? -12.932 4.766 19.347 1.00 96.19 72 ASN A O 1
ATOM 530 N N . GLN A 1 73 ? -12.455 6.782 18.515 1.00 95.75 73 GLN A N 1
ATOM 531 C CA . GLN A 1 73 ? -12.889 6.431 17.161 1.00 95.75 73 GLN A CA 1
ATOM 532 C C . GLN A 1 73 ? -11.777 5.662 16.438 1.00 95.75 73 GLN A C 1
ATOM 534 O O . GLN A 1 73 ? -10.757 6.235 16.068 1.00 95.75 73 GLN A O 1
ATOM 539 N N . VAL A 1 74 ? -11.986 4.364 16.220 1.00 96.56 74 VAL A N 1
ATOM 540 C CA . VAL A 1 74 ? -11.061 3.515 15.465 1.00 96.56 74 VAL A CA 1
ATOM 541 C C . VAL A 1 74 ? -11.646 3.172 14.101 1.00 96.56 74 VAL A C 1
ATOM 543 O O . VAL A 1 74 ? -12.763 2.657 13.996 1.00 96.56 74 VAL A O 1
ATOM 546 N N . LEU A 1 75 ? -10.864 3.448 13.059 1.00 97.19 75 LEU A N 1
ATOM 547 C CA . LEU A 1 75 ? -11.178 3.173 11.661 1.00 97.19 75 LEU A CA 1
ATOM 548 C C . LEU A 1 75 ? -10.151 2.183 11.095 1.00 97.19 75 LEU A C 1
ATOM 550 O O . LEU A 1 75 ? -8.966 2.262 11.415 1.00 97.19 75 LEU A O 1
ATOM 554 N N . LEU A 1 76 ? -10.600 1.260 10.249 1.00 96.56 76 LEU A N 1
ATOM 555 C CA . LEU A 1 76 ? -9.782 0.244 9.594 1.00 96.56 76 LEU A CA 1
ATOM 556 C C . LEU A 1 76 ? -9.741 0.517 8.098 1.00 96.56 76 LEU A C 1
ATOM 558 O O . LEU A 1 76 ? -10.773 0.493 7.430 1.00 96.56 76 LEU A O 1
ATOM 562 N N . LYS A 1 77 ? -8.543 0.748 7.563 1.00 97.50 77 LYS A N 1
ATOM 563 C CA . LYS A 1 77 ? -8.329 0.802 6.118 1.00 97.50 77 LYS A CA 1
ATOM 564 C C . LYS A 1 77 ? -8.179 -0.627 5.595 1.00 97.50 77 LYS A C 1
ATOM 566 O O . LYS A 1 77 ? -7.186 -1.290 5.891 1.00 97.50 77 LYS A O 1
ATOM 571 N N . ARG A 1 78 ? -9.177 -1.104 4.853 1.00 96.62 78 ARG A N 1
ATOM 572 C CA . ARG A 1 78 ? -9.326 -2.508 4.441 1.00 96.62 78 ARG A CA 1
ATOM 573 C C . ARG A 1 78 ? -8.493 -2.869 3.208 1.00 96.62 78 ARG A C 1
ATOM 575 O O . ARG A 1 78 ? -9.025 -3.303 2.197 1.00 96.62 78 ARG A O 1
ATOM 582 N N . GLU A 1 79 ? -7.173 -2.686 3.254 1.00 96.81 79 GLU A N 1
ATOM 583 C CA . GLU A 1 79 ? -6.281 -3.085 2.142 1.00 96.81 79 GLU A CA 1
ATOM 584 C C . GLU A 1 79 ? -6.265 -4.603 1.872 1.00 96.81 79 GLU A C 1
ATOM 586 O O . GLU A 1 79 ? -5.736 -5.046 0.855 1.00 96.81 79 GLU A O 1
ATOM 591 N N . ASP A 1 80 ? -6.869 -5.402 2.750 1.00 95.00 80 ASP A N 1
ATOM 592 C CA . ASP A 1 80 ? -7.134 -6.824 2.546 1.00 95.00 80 ASP A CA 1
ATOM 593 C C . ASP A 1 80 ? -8.189 -7.103 1.463 1.00 95.00 80 ASP A C 1
ATOM 595 O O . ASP A 1 80 ? -8.248 -8.216 0.956 1.00 95.00 80 ASP A O 1
ATOM 599 N N . THR A 1 81 ? -8.994 -6.117 1.056 1.00 94.69 81 THR A N 1
ATOM 600 C CA . THR A 1 81 ? -9.984 -6.291 -0.025 1.00 94.69 81 THR A CA 1
ATOM 601 C C . THR A 1 81 ? -9.395 -6.136 -1.428 1.00 94.69 81 THR A C 1
ATOM 603 O O . THR A 1 81 ? -10.113 -6.254 -2.420 1.00 94.69 81 THR A O 1
ATOM 606 N N . GLN A 1 82 ? -8.088 -5.881 -1.535 1.00 95.62 82 GLN A N 1
ATOM 607 C CA . GLN A 1 82 ? -7.378 -5.890 -2.813 1.00 95.62 82 GLN A CA 1
ATOM 608 C C . GLN A 1 82 ? -7.332 -7.303 -3.411 1.00 95.62 82 GLN A C 1
ATOM 610 O O . GLN A 1 82 ? -7.398 -8.299 -2.695 1.00 95.62 82 GLN A O 1
ATOM 615 N N . SER A 1 83 ? -7.098 -7.399 -4.720 1.00 93.94 83 SER A N 1
ATOM 616 C CA . SER A 1 83 ? -6.992 -8.678 -5.447 1.00 93.94 83 SER A CA 1
ATOM 617 C C . SER A 1 83 ? -5.920 -9.635 -4.903 1.00 93.94 83 SER A C 1
ATOM 619 O O . SER A 1 83 ? -6.050 -10.847 -5.047 1.00 93.94 83 SER A O 1
ATOM 621 N N . VAL A 1 84 ? -4.874 -9.102 -4.261 1.00 94.19 84 VAL A N 1
ATOM 622 C CA . VAL A 1 84 ? -3.786 -9.870 -3.623 1.00 94.19 84 VAL A CA 1
ATOM 623 C C . VAL A 1 84 ? -3.875 -9.885 -2.092 1.00 94.19 84 VAL A C 1
ATOM 625 O O . VAL A 1 84 ? -2.876 -10.137 -1.415 1.00 94.19 84 VAL A O 1
ATOM 628 N N . PHE A 1 85 ? -5.041 -9.538 -1.539 1.00 94.25 85 PHE A N 1
ATOM 629 C CA . PHE A 1 85 ? -5.346 -9.514 -0.104 1.00 94.25 85 PHE A CA 1
ATOM 630 C C . PHE A 1 85 ? -4.385 -8.686 0.766 1.00 94.25 85 PHE A C 1
ATOM 632 O O . PHE A 1 85 ? -4.262 -8.894 1.972 1.00 94.25 85 PHE A O 1
ATOM 639 N N . SER A 1 86 ? -3.653 -7.749 0.163 1.00 94.38 86 SER A N 1
ATOM 640 C CA . SER A 1 86 ? -2.698 -6.894 0.861 1.00 94.38 86 SER A CA 1
ATOM 641 C C . SER A 1 86 ? -2.381 -5.636 0.057 1.00 94.38 86 SER A C 1
ATOM 643 O O . SER A 1 86 ? -2.604 -5.568 -1.149 1.00 94.38 86 SER A O 1
ATOM 645 N N . PHE A 1 87 ? -1.764 -4.649 0.706 1.00 96.12 87 PHE A N 1
ATOM 646 C CA . PHE A 1 87 ? -1.381 -3.378 0.082 1.00 96.12 87 PHE A CA 1
ATOM 647 C C . PHE A 1 87 ? -0.164 -3.475 -0.862 1.00 96.12 87 PHE A C 1
ATOM 649 O O . PHE A 1 87 ? 0.154 -2.512 -1.567 1.00 96.12 87 PHE A O 1
ATOM 656 N N . LYS A 1 88 ? 0.553 -4.612 -0.876 1.00 95.12 88 LYS A N 1
ATOM 657 C CA . LYS A 1 88 ? 1.873 -4.746 -1.527 1.00 95.12 88 LYS A CA 1
ATOM 658 C C . LYS A 1 88 ? 1.829 -4.499 -3.041 1.00 95.12 88 LYS A C 1
ATOM 660 O O . LYS A 1 88 ? 2.810 -3.990 -3.588 1.00 95.12 88 LYS A O 1
ATOM 665 N N . LEU A 1 89 ? 0.699 -4.773 -3.705 1.00 94.06 89 LEU A N 1
ATOM 666 C CA . LEU A 1 89 ? 0.553 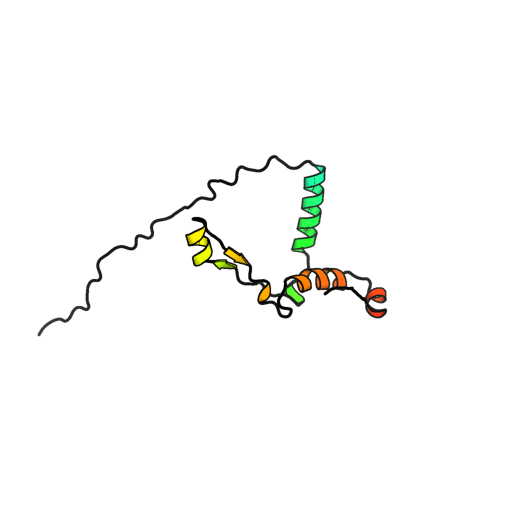-4.557 -5.151 1.00 94.06 89 LEU A CA 1
ATOM 667 C C . LEU A 1 89 ? 0.802 -3.105 -5.574 1.00 94.06 89 LEU A C 1
ATOM 669 O O . LEU A 1 89 ? 1.398 -2.875 -6.622 1.00 94.06 89 LEU A O 1
ATOM 673 N N . ARG A 1 90 ? 0.409 -2.127 -4.746 1.00 95.62 90 ARG A N 1
ATOM 674 C CA . ARG A 1 90 ? 0.539 -0.698 -5.070 1.00 95.62 90 ARG A CA 1
ATOM 675 C C . ARG A 1 90 ? 2.006 -0.321 -5.286 1.00 95.62 90 ARG A C 1
ATOM 677 O O . ARG A 1 90 ? 2.362 0.287 -6.293 1.00 95.62 90 ARG A O 1
ATOM 684 N N . GLY A 1 91 ? 2.866 -0.719 -4.347 1.00 94.50 91 GLY A N 1
ATOM 685 C CA . GLY A 1 91 ? 4.300 -0.435 -4.393 1.00 94.50 91 GLY A CA 1
ATOM 686 C C . GLY A 1 91 ? 5.030 -1.253 -5.456 1.00 94.50 91 GLY A C 1
ATOM 687 O O . GLY A 1 91 ? 5.840 -0.697 -6.199 1.00 94.50 91 GLY A O 1
ATOM 688 N N . ALA A 1 92 ? 4.712 -2.547 -5.561 1.00 94.56 92 ALA A N 1
ATOM 689 C CA . ALA A 1 92 ? 5.312 -3.433 -6.556 1.00 94.56 92 ALA A CA 1
ATOM 690 C C . ALA A 1 92 ? 5.046 -2.925 -7.980 1.00 94.56 92 ALA A C 1
ATOM 692 O O . ALA A 1 92 ? 5.987 -2.719 -8.747 1.00 94.56 92 ALA A O 1
ATOM 693 N N . TYR A 1 93 ? 3.788 -2.611 -8.296 1.00 95.44 93 TYR A N 1
ATOM 694 C CA . TYR A 1 93 ? 3.412 -2.104 -9.610 1.00 95.44 93 TYR A CA 1
ATOM 695 C C . TYR A 1 93 ? 4.040 -0.738 -9.907 1.00 95.44 93 TYR A C 1
ATOM 697 O O . TYR A 1 93 ? 4.654 -0.560 -10.959 1.00 95.44 93 TYR A O 1
ATOM 705 N N . ASN A 1 94 ? 3.994 0.206 -8.956 1.00 96.00 94 ASN A N 1
ATOM 706 C CA . ASN A 1 94 ? 4.622 1.516 -9.140 1.00 96.00 94 ASN A CA 1
ATOM 707 C C . ASN A 1 94 ? 6.143 1.412 -9.353 1.00 96.00 94 ASN A C 1
ATOM 709 O O . ASN A 1 94 ? 6.720 2.201 -10.097 1.00 96.00 94 ASN A O 1
ATOM 713 N N . LYS A 1 95 ? 6.822 0.439 -8.734 1.00 94.06 95 LYS A N 1
ATOM 714 C CA . LYS A 1 95 ? 8.241 0.192 -9.013 1.00 94.06 95 LYS A CA 1
ATOM 715 C C . LYS A 1 95 ? 8.433 -0.383 -10.414 1.00 94.06 95 LYS A C 1
ATOM 717 O O . LYS A 1 95 ? 9.287 0.121 -11.137 1.00 94.06 95 LYS A O 1
ATOM 722 N N . MET A 1 96 ? 7.658 -1.403 -10.782 1.00 94.69 96 MET A N 1
ATOM 723 C CA . MET A 1 96 ? 7.785 -2.109 -12.059 1.00 94.69 96 MET A CA 1
ATOM 724 C C . MET A 1 96 ? 7.524 -1.200 -13.261 1.00 94.69 96 MET A C 1
ATOM 726 O O . MET A 1 96 ? 8.324 -1.203 -14.190 1.00 94.69 96 MET A O 1
ATOM 730 N N . ILE A 1 97 ? 6.478 -0.370 -13.229 1.00 93.75 97 ILE A N 1
ATOM 731 C CA . ILE A 1 97 ? 6.129 0.518 -14.352 1.00 93.75 97 ILE A CA 1
ATOM 732 C C . ILE A 1 97 ? 7.199 1.589 -14.628 1.00 93.75 97 ILE A C 1
ATOM 734 O O . ILE A 1 97 ? 7.299 2.097 -15.738 1.00 93.75 97 ILE A O 1
ATOM 738 N N . ASN A 1 98 ? 8.019 1.913 -13.624 1.00 93.19 98 ASN A N 1
ATOM 739 C CA . ASN A 1 98 ? 9.115 2.875 -13.730 1.00 93.19 98 ASN A CA 1
ATOM 740 C C . ASN A 1 98 ? 10.467 2.220 -14.082 1.00 93.19 98 ASN A C 1
ATOM 742 O O . ASN A 1 98 ? 11.490 2.906 -14.112 1.00 93.19 98 ASN A O 1
ATOM 746 N N . LEU A 1 99 ? 10.515 0.902 -14.306 1.00 94.19 99 LEU A N 1
ATOM 747 C CA . LEU A 1 99 ? 11.726 0.233 -14.780 1.00 94.19 99 LEU A CA 1
ATOM 748 C C . LEU A 1 99 ? 11.915 0.449 -16.283 1.00 94.19 99 LEU A C 1
ATOM 750 O O . LEU A 1 99 ? 10.959 0.555 -17.048 1.00 94.19 99 LEU A O 1
ATOM 754 N N . ALA A 1 100 ? 13.177 0.459 -16.720 1.00 94.56 100 ALA A N 1
ATOM 755 C CA . ALA A 1 100 ? 13.491 0.508 -18.142 1.00 94.56 100 ALA A CA 1
ATOM 756 C C . ALA A 1 100 ? 12.902 -0.725 -18.861 1.00 94.56 100 ALA A C 1
ATOM 758 O O . ALA A 1 100 ? 13.019 -1.835 -18.327 1.00 94.56 100 ALA A O 1
ATOM 759 N N . PRO A 1 101 ? 12.362 -0.590 -20.088 1.00 94.12 101 PRO A N 1
ATOM 760 C CA . PRO A 1 101 ? 11.764 -1.712 -20.817 1.00 94.12 101 PRO A CA 1
ATOM 761 C C . PRO A 1 101 ? 12.706 -2.915 -20.959 1.00 94.12 101 PRO A C 1
ATOM 763 O O . PRO A 1 101 ? 12.291 -4.053 -20.767 1.00 94.12 101 PRO A O 1
ATOM 766 N N . ALA A 1 102 ? 14.000 -2.667 -21.187 1.00 95.44 102 ALA A N 1
ATOM 767 C CA . ALA A 1 102 ? 15.014 -3.719 -21.265 1.00 95.44 102 ALA A CA 1
ATOM 768 C C . ALA A 1 102 ? 15.192 -4.494 -19.945 1.00 95.44 102 ALA A C 1
ATOM 770 O O . ALA A 1 102 ? 15.517 -5.677 -19.964 1.00 95.44 102 ALA A O 1
ATOM 771 N N . ALA A 1 103 ? 14.995 -3.850 -18.790 1.00 93.69 103 ALA A N 1
ATOM 772 C CA . ALA A 1 103 ? 15.045 -4.527 -17.495 1.00 93.69 103 ALA A CA 1
ATOM 773 C C . ALA A 1 103 ? 13.797 -5.388 -17.264 1.00 93.69 103 ALA A C 1
ATOM 775 O O . ALA A 1 103 ? 13.925 -6.505 -16.777 1.00 93.69 103 ALA A O 1
ATOM 776 N N . LEU A 1 104 ? 12.618 -4.905 -17.667 1.00 92.69 104 LEU A N 1
ATOM 777 C CA . LEU A 1 104 ? 11.376 -5.681 -17.603 1.00 92.69 104 LEU A CA 1
ATOM 778 C C . LEU A 1 104 ? 11.422 -6.908 -18.521 1.00 92.69 104 LEU A C 1
ATOM 780 O O . LEU A 1 104 ? 11.025 -7.990 -18.104 1.00 92.69 104 LEU A O 1
ATOM 784 N N . GLN A 1 105 ? 11.964 -6.764 -19.734 1.00 94.31 105 GLN A N 1
ATOM 785 C CA . GLN A 1 105 ? 12.112 -7.865 -20.694 1.00 94.31 105 GLN A CA 1
ATOM 786 C C . GLN A 1 105 ? 13.058 -8.969 -20.214 1.00 94.31 105 GLN A C 1
ATOM 788 O O . GLN A 1 105 ? 12.823 -10.137 -20.501 1.00 94.31 105 GLN A O 1
ATOM 793 N N . ARG A 1 106 ? 14.110 -8.622 -19.458 1.00 95.81 106 ARG A N 1
ATOM 794 C CA . ARG A 1 106 ? 14.989 -9.619 -18.823 1.00 95.81 106 ARG A CA 1
ATOM 795 C C . ARG A 1 106 ? 14.303 -10.400 -17.697 1.00 95.81 106 ARG A C 1
ATOM 797 O O . ARG A 1 106 ? 14.839 -11.414 -17.263 1.00 95.81 106 ARG A O 1
ATOM 804 N N . GLY A 1 107 ? 13.146 -9.934 -17.233 1.00 93.00 107 GLY A N 1
ATOM 805 C CA . GLY A 1 107 ? 12.464 -10.461 -16.062 1.00 93.00 107 GLY A CA 1
ATOM 806 C C . GLY A 1 107 ? 12.962 -9.826 -14.764 1.00 93.00 107 GLY A C 1
ATOM 807 O O . GLY A 1 107 ? 14.084 -9.327 -14.657 1.00 93.00 107 GLY A O 1
ATOM 808 N N . VAL A 1 108 ? 12.091 -9.839 -13.758 1.00 94.50 108 VAL A N 1
ATOM 809 C CA . VAL A 1 108 ? 12.369 -9.344 -12.407 1.00 94.50 108 VAL A CA 1
ATOM 810 C C . VAL A 1 108 ? 12.025 -10.427 -11.396 1.00 94.50 108 VAL A C 1
ATOM 812 O O . VAL A 1 108 ? 11.041 -11.143 -11.561 1.00 94.50 108 VAL A O 1
ATOM 815 N N . ILE A 1 109 ? 12.828 -10.538 -10.341 1.00 94.38 109 ILE A N 1
ATOM 816 C CA . ILE A 1 109 ? 12.602 -11.472 -9.238 1.00 94.38 109 ILE A CA 1
ATOM 817 C C . ILE A 1 109 ? 12.666 -10.718 -7.912 1.00 94.38 109 ILE A C 1
ATOM 819 O O . ILE A 1 109 ? 13.468 -9.800 -7.739 1.00 94.38 109 ILE A O 1
ATOM 823 N N . CYS A 1 110 ? 11.798 -11.092 -6.978 1.00 92.75 110 CYS A N 1
ATOM 824 C CA . CYS A 1 110 ? 11.780 -10.577 -5.616 1.00 92.75 110 CYS A CA 1
ATOM 825 C C . CYS A 1 110 ? 11.556 -11.754 -4.666 1.00 92.75 110 CYS A C 1
ATOM 827 O O . CYS A 1 110 ? 10.657 -12.561 -4.892 1.00 92.75 110 CYS A O 1
ATOM 829 N N . ALA A 1 111 ? 12.375 -11.860 -3.621 1.00 93.75 111 ALA A N 1
ATOM 830 C CA . ALA A 1 111 ? 12.180 -12.844 -2.565 1.00 93.75 111 ALA A CA 1
ATOM 831 C C . ALA A 1 111 ? 11.208 -12.282 -1.517 1.00 93.75 111 ALA A C 1
ATOM 833 O O . ALA A 1 111 ? 11.440 -11.207 -0.959 1.00 93.75 111 ALA A O 1
ATOM 834 N N . SER A 1 112 ? 10.114 -12.997 -1.260 1.00 88.00 112 SER A N 1
ATOM 835 C CA . SER A 1 112 ? 9.111 -12.657 -0.245 1.00 88.00 112 SER A CA 1
ATOM 836 C C . SER A 1 112 ? 8.393 -13.928 0.224 1.00 88.00 112 SER A C 1
ATOM 838 O O . SER A 1 112 ? 8.445 -14.936 -0.480 1.00 88.00 112 SER A O 1
ATOM 840 N N . ALA A 1 113 ? 7.760 -13.878 1.399 1.00 67.81 113 ALA A N 1
ATOM 841 C CA . ALA A 1 113 ? 7.015 -14.974 2.023 1.00 67.81 113 ALA A CA 1
ATOM 842 C C . ALA A 1 113 ? 5.535 -14.603 2.173 1.00 67.81 113 ALA A C 1
ATOM 844 O O . ALA A 1 113 ? 5.258 -13.415 2.492 1.00 67.81 113 ALA A O 1
#